Protein AF-A0A7S1HJ67-F1 (afdb_monomer_lite)

Foldseek 3Di:
DDPVVVVVVVPLFWAWKFKAFPVDRDTPDTDGDPDPPPCPVQWDWDKDFDDDPNDGTIIIITITGPVVVVVVPPVVVVVVVVVVVVVVVVVVVVVVVCCVPAPVVLVVLVVVVVVCVVVVNLPDARDQGHPPVSSVVSVVVNVVSVVSVD

Structure (mmCIF, N/CA/C/O backbone):
data_AF-A0A7S1HJ67-F1
#
_entry.id   AF-A0A7S1HJ67-F1
#
loop_
_atom_site.group_PDB
_atom_site.id
_atom_site.type_symbol
_atom_site.label_atom_id
_atom_site.label_alt_id
_atom_site.label_comp_id
_atom_site.label_asym_id
_atom_site.label_entity_id
_atom_site.label_seq_id
_atom_site.pdbx_PDB_ins_code
_atom_site.Cartn_x
_atom_site.Cartn_y
_atom_site.Cartn_z
_atom_site.occupancy
_atom_site.B_iso_or_equiv
_atom_site.auth_seq_id
_atom_site.auth_comp_id
_atom_site.auth_asym_id
_atom_site.auth_atom_id
_atom_site.pdbx_PDB_model_num
ATOM 1 N N . ASP A 1 1 ? 38.632 -1.690 -52.411 1.00 47.03 1 ASP A N 1
ATOM 2 C CA . ASP A 1 1 ? 37.467 -1.960 -51.550 1.00 47.03 1 ASP A CA 1
ATOM 3 C C . ASP A 1 1 ? 37.142 -3.435 -51.517 1.00 47.03 1 ASP A C 1
ATOM 5 O O . ASP A 1 1 ? 36.593 -3.958 -52.478 1.00 47.03 1 ASP A O 1
ATOM 9 N N . ASP A 1 2 ? 37.535 -4.102 -50.434 1.00 54.78 2 ASP A N 1
ATOM 10 C CA . ASP A 1 2 ? 37.284 -5.527 -50.223 1.00 54.78 2 ASP A CA 1
ATOM 11 C C . ASP A 1 2 ? 35.849 -5.731 -49.681 1.00 54.78 2 ASP A C 1
ATOM 13 O O . ASP A 1 2 ? 35.523 -5.201 -48.609 1.00 54.78 2 ASP A O 1
ATOM 17 N N . PRO A 1 3 ? 34.960 -6.444 -50.403 1.00 62.28 3 PRO A N 1
ATOM 18 C CA . PRO A 1 3 ? 33.566 -6.650 -49.998 1.00 62.28 3 PRO A CA 1
ATOM 19 C C . PRO A 1 3 ? 33.427 -7.420 -48.678 1.00 62.28 3 PRO A C 1
ATOM 21 O O . PRO A 1 3 ? 32.407 -7.289 -48.002 1.00 62.28 3 PRO A O 1
ATOM 24 N N . MET A 1 4 ? 34.450 -8.179 -48.277 1.00 57.56 4 MET A N 1
ATOM 25 C CA . MET A 1 4 ? 34.407 -8.998 -47.067 1.00 57.56 4 MET A CA 1
ATOM 26 C C . MET A 1 4 ? 34.535 -8.155 -45.784 1.00 57.56 4 MET A C 1
ATOM 28 O O . MET A 1 4 ? 33.925 -8.478 -44.767 1.00 57.56 4 MET A O 1
ATOM 32 N N . VAL A 1 5 ? 35.257 -7.028 -45.843 1.00 56.84 5 VAL A N 1
ATOM 33 C CA . VAL A 1 5 ? 35.437 -6.101 -44.706 1.00 56.84 5 VAL A CA 1
ATOM 34 C C . VAL A 1 5 ? 34.172 -5.275 -44.457 1.00 56.84 5 VAL A C 1
ATOM 36 O O . VAL A 1 5 ? 33.780 -5.074 -43.307 1.00 56.84 5 VAL A O 1
ATOM 39 N N . LYS A 1 6 ? 33.477 -4.864 -45.529 1.00 57.16 6 LYS A N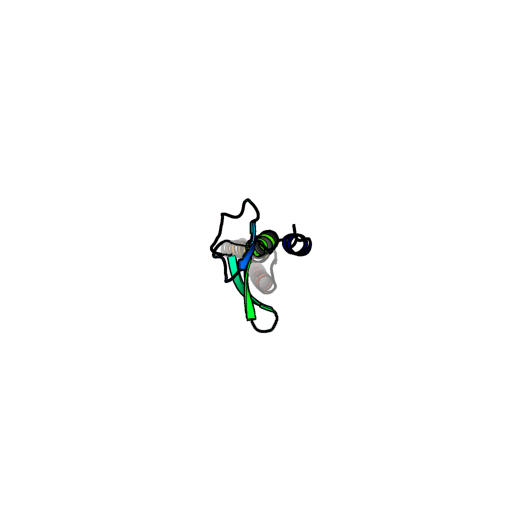 1
ATOM 40 C CA . LYS A 1 6 ? 32.205 -4.126 -45.431 1.00 57.16 6 LYS A CA 1
ATOM 41 C C . LYS A 1 6 ? 31.107 -4.959 -44.761 1.00 57.16 6 LYS A C 1
ATOM 43 O O . LYS A 1 6 ? 30.415 -4.437 -43.898 1.00 57.16 6 LYS A O 1
ATOM 48 N N . ALA A 1 7 ? 31.012 -6.253 -45.077 1.00 59.56 7 ALA A N 1
ATOM 49 C CA . ALA A 1 7 ? 30.009 -7.146 -44.488 1.00 59.56 7 ALA A CA 1
ATOM 50 C C . ALA A 1 7 ? 30.195 -7.365 -42.972 1.00 59.56 7 ALA A C 1
ATOM 52 O O . ALA A 1 7 ? 29.222 -7.554 -42.248 1.00 59.56 7 ALA A O 1
ATOM 53 N N . GLN A 1 8 ? 31.437 -7.319 -42.476 1.00 54.88 8 GLN A N 1
ATOM 54 C CA . GLN A 1 8 ? 31.737 -7.480 -41.049 1.00 54.88 8 GLN A CA 1
ATOM 55 C C . GLN A 1 8 ? 31.471 -6.188 -40.246 1.00 54.88 8 GLN A C 1
ATOM 57 O O . GLN A 1 8 ? 31.164 -6.256 -39.058 1.00 54.88 8 GLN A O 1
ATOM 62 N N . MET A 1 9 ? 31.565 -5.013 -40.885 1.00 52.12 9 MET A N 1
ATOM 63 C CA . MET A 1 9 ? 31.286 -3.704 -40.269 1.00 52.12 9 MET A CA 1
ATOM 64 C C . MET A 1 9 ? 29.790 -3.416 -40.052 1.00 52.12 9 MET A C 1
ATOM 66 O O . MET A 1 9 ? 29.467 -2.483 -39.315 1.00 52.12 9 MET A O 1
ATOM 70 N N . ASP A 1 10 ? 28.883 -4.185 -40.660 1.00 55.50 10 ASP A N 1
ATOM 71 C CA . ASP A 1 10 ? 27.431 -4.027 -40.479 1.00 55.50 10 ASP A CA 1
ATOM 72 C C . ASP A 1 10 ? 26.935 -4.545 -39.114 1.00 55.50 10 ASP A C 1
ATOM 74 O O . ASP A 1 10 ? 25.843 -4.186 -38.668 1.00 55.50 10 ASP A O 1
ATOM 78 N N . ASP A 1 11 ? 27.739 -5.344 -38.404 1.00 55.75 11 ASP A N 1
ATOM 79 C CA . ASP A 1 11 ? 27.433 -5.759 -37.035 1.00 55.75 11 ASP A CA 1
ATOM 80 C C . ASP A 1 11 ? 27.719 -4.590 -36.062 1.00 55.75 11 ASP A C 1
ATOM 82 O O . ASP A 1 11 ? 28.839 -4.066 -36.020 1.00 55.75 11 ASP A O 1
ATOM 86 N N . PRO A 1 12 ? 26.725 -4.156 -35.256 1.00 53.91 12 PRO A N 1
ATOM 87 C CA . PRO A 1 12 ? 26.831 -2.978 -34.391 1.00 53.91 12 PRO A CA 1
ATOM 88 C C . PRO A 1 12 ? 27.924 -3.086 -33.322 1.00 53.91 12 PRO A C 1
ATOM 90 O O . PRO A 1 12 ? 28.259 -2.080 -32.704 1.00 53.91 12 PRO A O 1
ATOM 93 N N . ARG A 1 13 ? 28.486 -4.280 -33.106 1.00 49.09 13 ARG A N 1
ATOM 94 C CA . ARG A 1 13 ? 29.548 -4.532 -32.130 1.00 49.09 13 ARG A CA 1
ATOM 95 C C . ARG A 1 13 ? 30.942 -4.161 -32.630 1.00 49.09 13 ARG A C 1
ATOM 97 O O . ARG A 1 13 ? 31.835 -4.059 -31.802 1.00 49.09 13 ARG A O 1
ATOM 104 N N . PHE A 1 14 ? 31.158 -3.990 -33.935 1.00 49.81 14 PHE A N 1
ATOM 105 C CA . PHE A 1 14 ? 32.483 -3.723 -34.508 1.00 49.81 14 PHE A CA 1
ATOM 106 C C . PHE A 1 14 ? 32.703 -2.216 -34.713 1.00 49.81 14 PHE A C 1
ATOM 108 O O . PHE A 1 14 ? 31.935 -1.557 -35.413 1.00 49.81 14 PHE A O 1
ATOM 115 N N . VAL A 1 15 ? 33.761 -1.671 -34.103 1.00 55.41 15 VAL A N 1
ATOM 116 C CA . VAL A 1 15 ? 34.031 -0.219 -34.035 1.00 55.41 15 VAL A CA 1
ATOM 117 C C . VAL A 1 15 ? 35.170 0.192 -34.968 1.00 55.41 15 VAL A C 1
ATOM 119 O O . VAL A 1 15 ? 35.063 1.186 -35.690 1.00 55.41 15 VAL A O 1
ATOM 122 N N . SER A 1 16 ? 36.244 -0.597 -35.008 1.00 46.03 16 SER A N 1
ATOM 123 C CA . SER A 1 16 ? 37.316 -0.449 -35.991 1.00 46.03 16 SER A CA 1
ATOM 124 C C . SER A 1 16 ? 37.928 -1.801 -36.344 1.00 46.03 16 SER A C 1
ATOM 126 O O . SER A 1 16 ? 38.039 -2.699 -35.501 1.00 46.03 16 SER A O 1
ATOM 128 N N . VAL A 1 17 ? 38.301 -1.941 -37.616 1.00 57.25 17 VAL A N 1
ATOM 129 C CA . VAL A 1 17 ? 39.100 -3.059 -38.121 1.00 57.25 17 VAL A CA 1
ATOM 130 C C . VAL A 1 17 ? 40.321 -2.461 -38.799 1.00 57.25 17 VAL A C 1
ATOM 132 O O . VAL A 1 17 ? 40.192 -1.707 -39.765 1.00 57.25 17 VAL A O 1
ATOM 135 N N . GLU A 1 18 ? 41.498 -2.788 -38.277 1.00 54.19 18 GLU A N 1
ATOM 136 C CA . GLU A 1 18 ? 42.770 -2.328 -38.826 1.00 54.19 18 GLU A CA 1
ATOM 137 C C . GLU A 1 18 ? 43.659 -3.528 -39.145 1.00 54.19 18 GLU A C 1
ATOM 139 O O . GLU A 1 18 ? 43.834 -4.435 -38.323 1.00 54.19 18 GLU A O 1
ATOM 144 N N . VAL A 1 19 ? 44.202 -3.534 -40.362 1.00 57.69 19 VAL A N 1
ATOM 145 C CA . VAL A 1 19 ? 45.148 -4.552 -40.822 1.00 57.69 19 VAL A CA 1
ATOM 146 C C . VAL A 1 19 ? 46.487 -3.878 -41.079 1.00 57.69 19 VAL A C 1
ATOM 148 O O . VAL A 1 19 ? 46.607 -3.051 -41.985 1.00 57.69 19 VAL A O 1
ATOM 151 N N . VAL A 1 20 ? 47.494 -4.241 -40.284 1.00 53.03 20 VAL A N 1
ATOM 152 C CA . VAL A 1 20 ? 48.865 -3.725 -40.414 1.00 53.03 20 VAL A CA 1
ATOM 153 C C . VAL A 1 20 ? 49.767 -4.838 -40.937 1.00 53.03 20 VAL A C 1
ATOM 155 O O . VAL A 1 20 ? 49.814 -5.927 -40.358 1.00 53.03 20 VAL A O 1
ATOM 158 N N . GLU A 1 21 ? 50.463 -4.578 -42.041 1.00 50.78 21 GLU A N 1
ATOM 159 C CA . GLU A 1 21 ? 51.406 -5.510 -42.663 1.00 50.78 21 GLU A CA 1
ATOM 160 C C . GLU A 1 21 ? 52.796 -5.375 -42.020 1.00 50.78 21 GLU A C 1
ATOM 162 O O . GLU A 1 21 ? 53.225 -4.287 -41.649 1.00 50.78 21 GLU A O 1
ATOM 167 N N . LEU A 1 22 ? 53.528 -6.480 -41.856 1.00 49.88 22 LEU A N 1
ATOM 168 C CA . LEU A 1 22 ? 54.778 -6.468 -41.078 1.00 49.88 22 LEU A CA 1
ATOM 169 C C . LEU A 1 22 ? 55.929 -5.704 -41.772 1.00 49.88 22 LEU A C 1
ATOM 171 O O . LEU A 1 22 ? 56.878 -5.285 -41.112 1.00 49.88 22 LEU A O 1
ATOM 175 N N . ALA A 1 23 ? 55.845 -5.515 -43.094 1.00 48.00 23 ALA A N 1
ATOM 176 C CA . ALA A 1 23 ? 56.845 -4.817 -43.907 1.00 48.00 23 ALA A CA 1
ATOM 177 C C . ALA A 1 23 ? 56.655 -3.285 -43.953 1.00 48.00 23 ALA A C 1
ATOM 179 O O . ALA A 1 23 ? 57.536 -2.569 -44.432 1.00 48.00 23 ALA A O 1
ATOM 180 N N . SER A 1 24 ? 55.528 -2.774 -43.454 1.00 47.75 24 SER A N 1
ATOM 181 C CA . SER A 1 24 ? 55.117 -1.376 -43.584 1.00 47.75 24 SER A CA 1
ATOM 182 C C . SER A 1 24 ? 54.330 -0.950 -42.345 1.00 47.75 24 SER A C 1
ATOM 184 O O . SER A 1 24 ? 53.240 -1.431 -42.073 1.00 47.75 24 SER A O 1
ATOM 186 N N . ALA A 1 25 ? 54.859 0.019 -41.593 1.00 47.56 25 ALA A N 1
ATOM 187 C CA . ALA A 1 25 ? 54.228 0.518 -40.366 1.00 47.56 25 ALA A CA 1
ATOM 188 C C . ALA A 1 25 ? 52.914 1.305 -40.595 1.00 47.56 25 ALA A C 1
ATOM 190 O O . ALA A 1 25 ? 52.350 1.836 -39.642 1.00 47.56 25 ALA A O 1
ATOM 191 N N . ALA A 1 26 ? 52.445 1.414 -41.843 1.00 45.28 26 ALA A N 1
ATOM 192 C CA . ALA A 1 26 ? 51.200 2.080 -42.204 1.00 45.28 26 ALA A CA 1
ATOM 193 C C . ALA A 1 26 ? 50.095 1.033 -42.441 1.00 45.28 26 ALA A C 1
ATOM 195 O O . ALA A 1 26 ? 50.349 0.041 -43.131 1.00 45.28 26 ALA A O 1
ATOM 196 N N . PRO A 1 27 ? 48.880 1.231 -41.899 1.00 49.12 27 PRO A N 1
ATOM 197 C CA . PRO A 1 27 ? 47.787 0.281 -42.065 1.00 49.12 27 PRO A CA 1
ATOM 198 C C . PRO A 1 27 ? 47.406 0.147 -43.540 1.00 49.12 27 PRO A C 1
ATOM 200 O O . PRO A 1 27 ? 47.193 1.142 -44.233 1.00 49.12 27 PRO A O 1
ATOM 203 N N . PHE A 1 28 ? 47.301 -1.094 -44.016 1.00 51.34 28 PHE A N 1
ATOM 204 C CA . PHE A 1 28 ? 46.903 -1.399 -45.392 1.00 51.34 28 PHE A CA 1
ATOM 205 C C . PHE A 1 28 ? 45.433 -1.030 -45.633 1.00 51.34 28 PHE A C 1
ATOM 207 O O . PHE A 1 28 ? 45.068 -0.541 -46.701 1.00 51.34 28 PHE A O 1
ATOM 214 N N . LEU A 1 29 ? 44.591 -1.229 -44.615 1.00 53.50 29 LEU A N 1
ATOM 215 C CA . LEU A 1 29 ? 43.181 -0.858 -44.600 1.00 53.50 29 LEU A CA 1
ATOM 216 C C . LEU A 1 29 ? 42.820 -0.380 -43.189 1.00 53.50 29 LEU A C 1
ATOM 218 O O . LEU A 1 29 ? 42.967 -1.131 -42.224 1.00 53.50 29 LEU A O 1
ATOM 222 N N . SER A 1 30 ? 42.352 0.865 -43.085 1.00 50.69 30 SER A N 1
ATOM 223 C CA . SER A 1 30 ? 41.800 1.446 -41.861 1.00 50.69 30 SER A CA 1
ATOM 224 C C . SER A 1 30 ? 40.386 1.924 -42.156 1.00 50.69 30 SER A C 1
ATOM 226 O O . SER A 1 30 ? 40.176 2.820 -42.976 1.00 50.69 30 SER A O 1
ATOM 228 N N . GLN A 1 31 ? 39.407 1.280 -41.527 1.00 54.53 31 GLN A N 1
ATOM 229 C CA . GLN A 1 31 ? 38.015 1.698 -41.592 1.00 54.53 31 GLN A CA 1
ATOM 230 C C . GLN A 1 31 ? 37.517 1.921 -40.165 1.00 54.53 31 GLN A C 1
ATOM 232 O O . GLN A 1 31 ? 37.367 0.984 -39.380 1.00 54.53 31 GLN A O 1
ATOM 237 N N . GLN A 1 32 ? 37.308 3.191 -39.826 1.00 52.97 32 GLN A N 1
ATOM 238 C CA . GLN A 1 32 ? 36.832 3.637 -38.523 1.00 52.97 32 GLN A CA 1
ATOM 239 C C . GLN A 1 32 ? 35.452 4.269 -38.701 1.00 52.97 32 GLN A C 1
ATOM 241 O O . GLN A 1 32 ? 35.254 5.098 -39.593 1.00 52.97 32 GLN A O 1
ATOM 246 N N . ARG A 1 33 ? 34.475 3.869 -37.880 1.00 51.56 33 ARG A N 1
ATOM 247 C CA . ARG A 1 33 ? 33.143 4.482 -37.914 1.00 51.56 33 ARG A CA 1
ATOM 248 C C . ARG A 1 33 ? 33.245 5.920 -37.361 1.00 51.56 33 ARG A C 1
ATOM 250 O O . ARG A 1 33 ? 33.734 6.089 -36.243 1.00 51.56 33 ARG A O 1
ATOM 257 N N . PRO A 1 34 ? 32.817 6.965 -38.097 1.00 42.84 34 PRO A N 1
ATOM 258 C CA . PRO A 1 34 ? 32.905 8.339 -37.612 1.00 42.84 34 PRO A CA 1
ATOM 259 C C . PRO A 1 34 ? 31.862 8.570 -36.513 1.00 42.84 34 PRO A C 1
ATOM 261 O O . PRO A 1 34 ? 30.668 8.425 -36.769 1.00 42.84 34 PRO A O 1
ATOM 264 N N . GLY A 1 35 ? 32.305 8.936 -35.306 1.00 49.28 35 GLY A N 1
ATOM 265 C CA . GLY A 1 35 ? 31.422 9.371 -34.214 1.00 49.28 35 GLY A CA 1
ATOM 266 C C . GLY A 1 35 ? 31.671 8.753 -32.835 1.00 49.28 35 GLY A C 1
ATOM 267 O O . GLY A 1 35 ? 31.059 9.213 -31.880 1.00 49.28 35 GLY A O 1
ATOM 268 N N . ASP A 1 36 ? 32.565 7.770 -32.700 1.00 51.47 36 ASP A N 1
ATOM 269 C CA . ASP A 1 36 ? 32.747 7.013 -31.447 1.00 51.47 36 ASP A CA 1
ATOM 270 C C . ASP A 1 36 ? 34.045 7.406 -30.713 1.00 51.47 36 ASP A C 1
ATOM 272 O O . ASP A 1 36 ? 34.954 6.605 -30.515 1.00 51.47 36 ASP A O 1
ATOM 276 N N . SER A 1 37 ? 34.164 8.695 -30.370 1.00 49.53 37 SER A N 1
ATOM 277 C CA . SER A 1 37 ? 35.256 9.230 -29.531 1.00 49.53 37 SER A CA 1
ATOM 278 C C . SER A 1 37 ? 34.885 9.287 -28.040 1.00 49.53 37 SER A C 1
ATOM 280 O O . SER A 1 37 ? 35.658 9.808 -27.237 1.00 49.53 37 SER A O 1
ATOM 282 N N . GLY A 1 38 ? 33.686 8.822 -27.676 1.00 46.06 38 GLY A N 1
ATOM 283 C CA . GLY A 1 38 ? 33.195 8.769 -26.302 1.00 46.06 38 GLY A CA 1
ATOM 284 C C . GLY A 1 38 ? 33.262 7.338 -25.786 1.00 46.06 38 GLY A C 1
ATOM 285 O O . GLY A 1 38 ? 32.664 6.453 -26.378 1.00 46.06 38 GLY A O 1
ATOM 286 N N . ASP A 1 39 ? 33.976 7.134 -24.684 1.00 47.56 39 ASP A N 1
ATOM 287 C CA . ASP A 1 39 ? 34.126 5.868 -23.954 1.00 47.56 39 ASP A CA 1
ATOM 288 C C . ASP A 1 39 ? 35.096 4.835 -24.553 1.00 47.56 39 ASP A C 1
ATOM 290 O O . ASP A 1 39 ? 34.803 3.643 -24.665 1.00 47.56 39 ASP A O 1
ATOM 294 N N . SER A 1 40 ? 36.348 5.264 -24.764 1.00 50.59 40 SER A N 1
ATOM 295 C CA . SER A 1 40 ? 37.516 4.366 -24.893 1.00 50.59 40 SER A CA 1
ATOM 296 C C . SER A 1 40 ? 37.676 3.371 -23.726 1.00 50.59 40 SER A C 1
ATOM 298 O O . SER A 1 40 ? 38.466 2.437 -23.827 1.00 50.59 40 SER A O 1
ATOM 300 N N . GLU A 1 41 ? 36.954 3.556 -22.615 1.00 47.78 41 GLU A N 1
ATOM 301 C CA . GLU A 1 41 ? 36.993 2.698 -21.423 1.00 47.78 41 GLU A CA 1
ATOM 302 C C . GLU A 1 41 ? 36.231 1.369 -21.606 1.00 47.78 41 GLU A C 1
ATOM 304 O O . GLU A 1 41 ? 36.488 0.398 -20.897 1.00 47.78 41 GLU A O 1
ATOM 309 N N . LEU A 1 42 ? 35.331 1.282 -22.593 1.00 51.94 42 LEU A N 1
ATOM 310 C CA . LEU A 1 42 ? 34.477 0.110 -22.844 1.00 51.94 42 LEU A CA 1
ATOM 311 C C . LEU A 1 42 ? 34.746 -0.539 -24.211 1.00 51.94 42 LEU A C 1
ATOM 313 O O . LEU A 1 42 ? 33.866 -1.202 -24.775 1.00 51.94 42 LEU A O 1
ATOM 317 N N . VAL A 1 43 ? 35.957 -0.350 -24.742 1.00 56.56 43 VAL A N 1
ATOM 318 C CA . VAL A 1 43 ? 36.407 -0.933 -26.008 1.00 56.56 43 VAL A CA 1
ATOM 319 C C . VAL A 1 43 ? 37.315 -2.127 -25.728 1.00 56.56 43 VAL A C 1
ATOM 321 O O . VAL A 1 43 ? 38.412 -1.981 -25.191 1.00 56.56 43 VAL A O 1
ATOM 324 N N . LEU A 1 44 ? 36.869 -3.328 -26.102 1.00 58.72 44 LEU A N 1
ATOM 325 C CA . LEU A 1 44 ? 37.714 -4.517 -26.057 1.00 58.72 44 LEU A CA 1
ATOM 326 C C . LEU A 1 44 ? 38.486 -4.633 -27.373 1.00 58.72 44 LEU A C 1
ATOM 328 O O . LEU A 1 44 ? 37.883 -4.847 -28.426 1.00 58.72 44 LEU A O 1
ATOM 332 N N . THR A 1 45 ? 39.812 -4.534 -27.295 1.00 57.56 45 THR A N 1
ATOM 333 C CA . THR A 1 45 ? 40.709 -4.678 -28.446 1.00 57.56 45 THR A CA 1
ATOM 334 C C . THR A 1 45 ? 41.326 -6.073 -28.465 1.00 57.56 45 THR A C 1
ATOM 336 O O . THR A 1 45 ? 42.026 -6.461 -27.529 1.00 57.56 45 THR A O 1
ATOM 339 N N . GLN A 1 46 ? 41.105 -6.835 -29.537 1.00 65.50 46 GLN A N 1
ATOM 340 C CA . GLN A 1 46 ? 41.773 -8.117 -29.763 1.00 65.50 46 GLN A CA 1
ATOM 341 C C . GLN A 1 46 ? 42.631 -8.055 -31.030 1.00 65.50 46 GLN A C 1
ATOM 343 O O . GLN A 1 46 ? 42.112 -7.825 -32.121 1.00 65.50 46 GLN A O 1
ATOM 348 N N . THR A 1 47 ? 43.931 -8.333 -30.895 1.00 65.38 47 THR A N 1
ATOM 349 C CA . THR A 1 47 ? 44.853 -8.456 -32.034 1.00 65.38 47 THR A CA 1
ATOM 350 C C . THR A 1 47 ? 45.119 -9.925 -32.353 1.00 65.38 47 THR A C 1
ATOM 352 O O . THR A 1 47 ? 45.552 -10.683 -31.483 1.00 65.38 47 THR A O 1
ATOM 355 N N . ARG A 1 48 ? 44.872 -10.349 -33.597 1.00 70.31 48 ARG A N 1
ATOM 356 C CA . ARG A 1 48 ? 45.174 -11.702 -34.086 1.00 70.31 48 ARG A CA 1
ATOM 357 C C . ARG A 1 48 ? 46.174 -11.663 -35.248 1.00 70.31 48 ARG A C 1
ATOM 359 O O . ARG A 1 48 ? 45.959 -10.906 -36.193 1.00 70.31 48 ARG A O 1
ATOM 366 N N . PRO A 1 49 ? 47.240 -12.481 -35.217 1.00 61.59 49 PRO A N 1
ATOM 367 C CA . PRO A 1 49 ? 48.194 -12.570 -36.319 1.00 61.59 49 PRO A CA 1
ATOM 368 C C . PRO A 1 49 ? 47.627 -13.400 -37.482 1.00 61.59 49 PRO A C 1
ATOM 370 O O . PRO A 1 49 ? 47.107 -14.502 -37.288 1.00 61.59 49 PRO A O 1
ATOM 373 N N . ILE A 1 50 ? 47.749 -12.881 -38.701 1.00 68.19 50 ILE A N 1
ATOM 374 C CA . ILE A 1 50 ? 47.379 -13.557 -39.946 1.00 68.19 50 ILE A CA 1
ATOM 375 C C . ILE A 1 50 ? 48.637 -14.213 -40.521 1.00 68.19 50 ILE A C 1
ATOM 377 O O . ILE A 1 50 ? 49.633 -13.542 -40.797 1.00 68.19 50 ILE A O 1
ATOM 381 N N . HIS A 1 51 ? 48.576 -15.529 -40.722 1.00 67.62 51 HIS A N 1
ATOM 382 C CA . HIS A 1 51 ? 49.667 -16.324 -41.280 1.00 67.62 51 HIS A CA 1
ATOM 383 C C . HIS A 1 51 ? 49.306 -16.823 -42.682 1.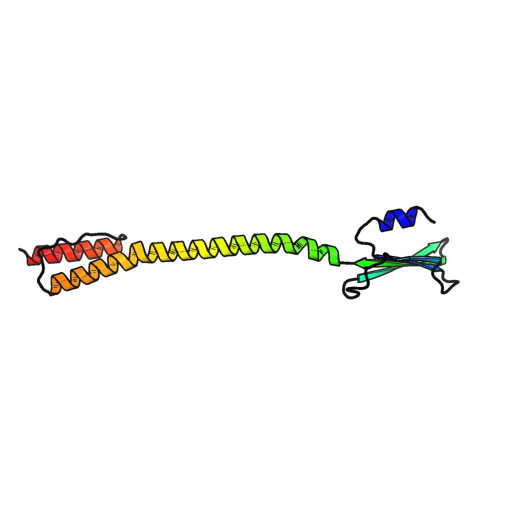00 67.62 51 HIS A C 1
ATOM 385 O O . HIS A 1 51 ? 48.183 -17.275 -42.906 1.00 67.62 51 HIS A O 1
ATOM 391 N N . ARG A 1 52 ? 50.269 -16.804 -43.607 1.00 55.16 52 ARG A N 1
ATOM 392 C CA . ARG A 1 52 ? 50.171 -17.461 -44.919 1.00 55.16 52 ARG A CA 1
ATOM 393 C C . ARG A 1 52 ? 51.439 -18.272 -45.153 1.00 55.16 52 ARG A C 1
ATOM 395 O O . ARG A 1 52 ? 52.538 -17.772 -44.936 1.00 55.16 52 ARG A O 1
ATOM 402 N N . ASP A 1 53 ? 51.276 -19.543 -45.510 1.00 60.56 53 ASP A N 1
ATOM 403 C CA . ASP A 1 53 ? 52.376 -20.497 -45.723 1.00 60.56 53 ASP A CA 1
ATOM 404 C C . ASP A 1 53 ? 53.363 -20.592 -44.537 1.00 60.56 53 ASP A C 1
ATOM 406 O O . ASP A 1 53 ? 54.573 -20.724 -44.707 1.00 60.56 53 ASP A O 1
ATOM 410 N N . GLY A 1 54 ? 52.844 -20.489 -43.306 1.00 63.56 54 GLY A N 1
ATOM 411 C CA . GLY A 1 54 ? 53.636 -20.573 -42.071 1.00 63.56 54 GLY A CA 1
ATOM 412 C C . GLY A 1 54 ? 54.428 -19.310 -41.712 1.00 63.56 54 GLY A C 1
ATOM 413 O O . GLY A 1 54 ? 55.142 -19.314 -40.712 1.00 63.56 54 GLY A O 1
ATOM 414 N N . ARG A 1 55 ? 54.296 -18.222 -42.482 1.00 57.31 55 ARG A N 1
ATOM 415 C CA . ARG A 1 55 ? 54.878 -16.908 -42.169 1.00 57.31 55 ARG A CA 1
ATOM 416 C C . ARG A 1 55 ? 53.787 -15.926 -41.750 1.00 57.31 55 ARG A C 1
ATOM 418 O O . ARG A 1 55 ? 52.748 -15.832 -42.401 1.00 57.31 55 ARG A O 1
ATOM 425 N N . GLU A 1 56 ? 54.017 -15.215 -40.648 1.00 64.31 56 GLU A N 1
ATOM 426 C CA . GLU A 1 56 ? 53.161 -14.107 -40.214 1.00 64.31 56 GLU A CA 1
ATOM 427 C C . GLU A 1 56 ? 53.312 -12.955 -41.211 1.00 64.31 56 GLU A C 1
ATOM 429 O O . GLU A 1 56 ? 54.421 -12.479 -41.452 1.00 64.31 56 GLU A O 1
ATOM 434 N N . ILE A 1 57 ? 52.204 -12.547 -41.825 1.00 58.91 57 ILE A N 1
ATOM 435 C CA . ILE A 1 57 ? 52.186 -11.515 -42.871 1.00 58.91 57 ILE A CA 1
ATOM 436 C C . ILE A 1 57 ? 51.516 -10.224 -42.392 1.00 58.91 57 ILE A C 1
ATOM 438 O O . ILE A 1 57 ? 51.896 -9.143 -42.833 1.00 58.91 57 ILE A O 1
ATOM 442 N N . ALA A 1 58 ? 50.564 -10.307 -41.456 1.00 59.62 58 ALA A N 1
ATOM 443 C CA . ALA A 1 58 ? 49.836 -9.142 -40.961 1.00 59.62 58 ALA A CA 1
ATOM 444 C C . ALA A 1 58 ? 49.270 -9.350 -39.552 1.00 59.62 58 ALA A C 1
ATOM 446 O O . ALA A 1 58 ? 49.117 -10.480 -39.086 1.00 59.62 58 ALA A O 1
ATOM 447 N N . LYS A 1 59 ? 48.887 -8.251 -38.898 1.00 62.97 59 LYS A N 1
ATOM 448 C CA . LYS A 1 59 ? 48.139 -8.250 -37.635 1.00 62.97 59 LYS A CA 1
ATOM 449 C C . LYS A 1 59 ? 46.765 -7.626 -37.849 1.00 62.97 59 LYS A C 1
ATOM 451 O O . LYS A 1 59 ? 46.665 -6.523 -38.377 1.00 62.97 59 LYS A O 1
ATOM 456 N N . LEU A 1 60 ? 45.723 -8.346 -37.439 1.00 63.41 60 LEU A N 1
ATOM 457 C CA . LEU A 1 60 ? 44.337 -7.889 -37.430 1.00 63.41 60 LEU A CA 1
ATOM 458 C C . LEU A 1 60 ? 43.999 -7.372 -36.035 1.00 63.41 60 LEU A C 1
ATOM 460 O O . LEU A 1 60 ? 43.973 -8.171 -35.103 1.00 63.41 60 LEU A O 1
ATOM 464 N N . THR A 1 61 ? 43.704 -6.086 -35.893 1.00 61.12 61 THR A N 1
ATOM 465 C CA . THR A 1 61 ? 43.211 -5.505 -34.638 1.00 61.12 61 THR A CA 1
ATOM 466 C C . THR A 1 61 ? 41.714 -5.235 -34.764 1.00 61.12 61 THR A C 1
ATOM 468 O O . THR A 1 61 ? 41.290 -4.503 -35.658 1.00 61.12 61 THR A O 1
ATOM 471 N N . VAL A 1 62 ? 40.914 -5.851 -33.889 1.00 65.06 62 VAL A N 1
ATOM 472 C CA . VAL A 1 62 ? 39.456 -5.674 -33.821 1.00 65.06 62 VAL A CA 1
ATOM 473 C C . VAL A 1 62 ? 39.097 -4.991 -32.510 1.00 65.06 62 VAL A C 1
ATOM 475 O O . VAL A 1 62 ? 39.420 -5.520 -31.446 1.00 65.06 62 VAL A O 1
ATOM 478 N N . SER A 1 63 ? 38.392 -3.865 -32.593 1.00 58.22 63 SER A N 1
ATOM 479 C CA . SER A 1 63 ? 37.872 -3.125 -31.439 1.00 58.22 63 SER A CA 1
ATOM 480 C C . SER A 1 63 ? 36.350 -3.252 -31.379 1.00 58.22 63 SER A C 1
ATOM 482 O O . SER A 1 63 ? 35.671 -2.931 -32.358 1.00 58.22 63 SER A O 1
ATOM 484 N N . MET A 1 64 ? 35.807 -3.722 -30.251 1.00 59.06 64 MET A N 1
ATOM 485 C CA . MET A 1 64 ? 34.360 -3.844 -30.025 1.00 59.06 64 MET A CA 1
ATOM 486 C C . MET A 1 64 ? 33.886 -2.974 -28.858 1.00 59.06 64 MET A C 1
ATOM 488 O O . MET A 1 64 ? 34.499 -3.033 -27.794 1.00 59.06 64 MET A O 1
ATOM 492 N N . SER A 1 65 ? 32.786 -2.223 -29.017 1.00 61.88 65 SER A N 1
ATOM 493 C CA . SER A 1 65 ? 32.190 -1.428 -27.929 1.00 61.88 65 SER A CA 1
ATOM 494 C C . SER A 1 65 ? 31.137 -2.225 -27.152 1.00 61.88 65 SER A C 1
ATOM 496 O O . SER A 1 65 ? 30.257 -2.874 -27.720 1.00 61.88 65 SER A O 1
ATOM 498 N N . ALA A 1 66 ? 31.206 -2.163 -25.819 1.00 60.03 66 ALA A N 1
ATOM 499 C CA . ALA A 1 66 ? 30.201 -2.753 -24.928 1.00 60.03 66 ALA A CA 1
ATOM 500 C C . ALA A 1 66 ? 29.006 -1.816 -24.635 1.00 60.03 66 ALA A C 1
ATOM 502 O O . ALA A 1 66 ? 28.024 -2.240 -24.022 1.00 60.03 66 ALA A O 1
ATOM 503 N N . ALA A 1 67 ? 29.044 -0.562 -25.102 1.00 56.62 67 ALA A N 1
ATOM 504 C CA . ALA A 1 67 ? 27.990 0.444 -24.927 1.00 56.62 67 ALA A CA 1
ATOM 505 C C . ALA A 1 67 ? 26.553 -0.027 -25.277 1.00 56.62 67 ALA A C 1
ATOM 507 O O . ALA A 1 67 ? 25.643 0.211 -24.471 1.00 56.62 67 ALA A O 1
ATOM 508 N N . PRO A 1 68 ? 26.297 -0.747 -26.394 1.00 55.47 68 PRO A N 1
ATOM 509 C CA . PRO A 1 68 ? 24.937 -1.182 -26.732 1.00 55.47 68 PRO A CA 1
ATOM 510 C C . PRO A 1 68 ? 24.352 -2.223 -25.759 1.00 55.47 68 PRO A C 1
ATOM 512 O O . PRO A 1 68 ? 23.131 -2.358 -25.670 1.00 55.47 68 PRO A O 1
ATOM 515 N N . LEU A 1 69 ? 25.179 -2.923 -24.971 1.00 56.12 69 LEU A N 1
ATOM 516 C CA . LEU A 1 69 ? 24.707 -3.893 -23.969 1.00 56.12 69 LEU A CA 1
ATOM 517 C C . LEU A 1 69 ? 24.113 -3.212 -22.726 1.00 56.12 69 LEU A C 1
ATOM 519 O O . LEU A 1 69 ? 23.242 -3.782 -22.067 1.00 56.12 69 LEU A O 1
ATOM 523 N N . LEU A 1 70 ? 24.560 -1.993 -22.412 1.00 55.66 70 LEU A N 1
ATOM 524 C CA . LEU A 1 70 ? 24.086 -1.225 -21.258 1.00 55.66 70 LEU A CA 1
ATOM 525 C C . LEU A 1 70 ? 22.787 -0.472 -21.570 1.00 55.66 70 LEU A C 1
ATOM 527 O O . LEU A 1 70 ? 21.900 -0.396 -20.718 1.00 55.66 70 LEU A O 1
ATOM 531 N N . GLN A 1 71 ? 22.630 0.023 -22.801 1.00 55.91 71 GLN A N 1
ATOM 532 C CA . GLN A 1 71 ? 21.437 0.771 -23.219 1.00 55.91 71 GLN A CA 1
ATOM 533 C C . GLN A 1 71 ? 20.175 -0.105 -23.260 1.00 55.91 71 GLN A C 1
ATOM 535 O O . GLN A 1 71 ? 19.106 0.333 -22.832 1.00 55.91 71 GLN A O 1
ATOM 540 N N . ALA A 1 72 ? 20.296 -1.373 -23.666 1.00 57.91 72 ALA A N 1
ATOM 541 C CA . ALA A 1 72 ? 19.168 -2.309 -23.696 1.00 57.91 72 ALA A CA 1
ATOM 542 C C . ALA A 1 72 ? 18.605 -2.648 -22.298 1.00 57.91 72 ALA A C 1
ATOM 544 O O . ALA A 1 72 ? 17.461 -3.082 -22.181 1.00 57.91 72 ALA A O 1
ATOM 545 N N . ARG A 1 73 ? 19.372 -2.429 -21.218 1.00 54.31 73 ARG A N 1
ATOM 546 C CA . ARG A 1 73 ? 18.969 -2.789 -19.847 1.00 54.31 73 ARG A CA 1
ATOM 547 C C . ARG A 1 73 ? 18.203 -1.696 -19.105 1.00 54.31 73 ARG A C 1
ATOM 549 O O . ARG A 1 73 ? 17.517 -2.000 -18.133 1.00 54.31 73 ARG A O 1
ATOM 556 N N . GLN A 1 74 ? 18.290 -0.435 -19.527 1.00 59.62 74 GLN A N 1
ATOM 557 C CA . GLN A 1 74 ? 17.738 0.671 -18.733 1.00 59.62 74 GLN A CA 1
ATOM 558 C C . GLN A 1 74 ? 16.203 0.739 -18.782 1.00 59.62 74 GLN A C 1
ATOM 560 O O . GLN A 1 74 ? 15.559 1.005 -17.764 1.00 59.62 74 GLN A O 1
ATOM 565 N N . ALA A 1 75 ? 15.597 0.432 -19.933 1.00 60.97 75 ALA A N 1
ATOM 566 C CA . ALA A 1 75 ? 14.143 0.505 -20.099 1.00 60.97 75 ALA A CA 1
ATOM 567 C C . ALA A 1 75 ? 13.388 -0.576 -19.297 1.00 60.97 75 ALA A C 1
ATOM 569 O O . ALA A 1 75 ? 12.299 -0.327 -18.774 1.00 60.97 75 ALA A O 1
ATOM 570 N 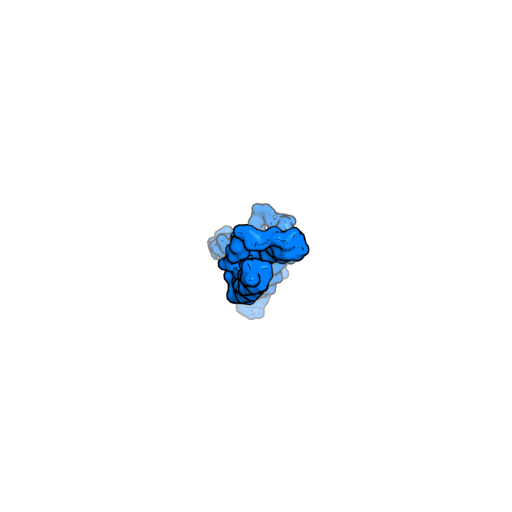N . GLU A 1 76 ? 13.971 -1.768 -19.154 1.00 64.81 76 GLU A N 1
ATOM 571 C CA . GLU A 1 76 ? 13.371 -2.870 -18.390 1.00 64.81 76 GLU A CA 1
ATOM 572 C C . GLU A 1 76 ? 13.458 -2.645 -16.877 1.00 64.81 76 GLU A C 1
ATOM 574 O O . GLU A 1 76 ? 12.508 -2.939 -16.138 1.00 64.81 76 GLU A O 1
ATOM 579 N N . VAL A 1 77 ? 14.571 -2.068 -16.413 1.00 75.62 77 VAL A N 1
ATOM 580 C CA . VAL A 1 77 ? 14.782 -1.763 -14.993 1.00 75.62 77 VAL A CA 1
ATOM 581 C C . VAL A 1 77 ? 13.751 -0.748 -14.509 1.00 75.62 77 VAL A C 1
ATOM 583 O O . VAL A 1 77 ? 13.114 -0.983 -13.484 1.00 75.62 77 VAL A O 1
ATOM 586 N N . TRP A 1 78 ? 13.497 0.324 -15.267 1.00 81.56 78 TRP A N 1
ATOM 587 C CA . TRP A 1 78 ? 12.546 1.357 -14.844 1.00 81.56 78 TRP A CA 1
ATOM 588 C C . TRP A 1 78 ? 11.120 0.824 -14.664 1.00 81.56 78 TRP A C 1
ATOM 590 O O . TRP A 1 78 ? 10.463 1.106 -13.660 1.00 81.56 78 TRP A O 1
ATOM 600 N N . ARG A 1 79 ? 10.650 -0.014 -15.599 1.00 82.44 79 ARG A N 1
ATOM 601 C CA . ARG A 1 79 ? 9.322 -0.641 -15.510 1.00 82.44 79 ARG A CA 1
ATOM 602 C C . ARG A 1 79 ? 9.214 -1.573 -14.302 1.00 82.44 79 ARG A C 1
ATOM 604 O O . ARG A 1 79 ? 8.167 -1.622 -13.655 1.00 82.44 79 ARG A O 1
ATOM 611 N N . THR A 1 80 ? 10.286 -2.300 -13.997 1.00 85.88 80 THR A N 1
ATOM 612 C CA . THR A 1 80 ? 10.340 -3.210 -12.846 1.00 85.88 80 THR A CA 1
ATOM 613 C C . THR A 1 80 ? 10.304 -2.432 -11.535 1.00 85.88 80 THR A C 1
ATOM 615 O O . THR A 1 80 ? 9.466 -2.730 -10.687 1.00 85.88 80 THR A O 1
ATOM 618 N N . VAL A 1 81 ? 11.127 -1.386 -11.413 1.00 91.06 81 VAL A N 1
ATOM 619 C CA . VAL A 1 81 ? 11.189 -0.513 -10.230 1.00 91.06 81 VAL A CA 1
ATOM 620 C C . VAL A 1 81 ? 9.838 0.145 -9.952 1.00 91.06 81 VAL A C 1
ATOM 622 O O . VAL A 1 81 ? 9.377 0.146 -8.810 1.00 91.06 81 VAL A O 1
ATOM 625 N N . TRP A 1 82 ? 9.153 0.644 -10.985 1.00 94.88 82 TRP A N 1
ATOM 626 C CA . TRP A 1 82 ? 7.823 1.236 -10.821 1.00 94.88 82 TRP A CA 1
ATOM 627 C C . TRP A 1 82 ? 6.775 0.228 -10.358 1.00 94.88 82 TRP A C 1
ATOM 629 O O . TRP A 1 82 ? 5.993 0.527 -9.457 1.00 94.88 82 TRP A O 1
ATOM 639 N N . ARG A 1 83 ? 6.762 -0.982 -10.932 1.00 93.25 83 ARG A N 1
ATOM 640 C CA . ARG A 1 83 ? 5.839 -2.044 -10.502 1.00 93.25 83 ARG A CA 1
ATOM 641 C C . ARG A 1 83 ? 6.088 -2.462 -9.058 1.00 93.25 83 ARG A C 1
ATOM 643 O O . ARG A 1 83 ? 5.124 -2.615 -8.306 1.00 93.25 83 ARG A O 1
ATOM 650 N N . SER A 1 84 ? 7.349 -2.645 -8.667 1.00 93.50 84 SER A N 1
ATOM 651 C CA . SER A 1 84 ? 7.693 -2.988 -7.285 1.00 93.50 84 SER A CA 1
ATOM 652 C C . SER A 1 84 ? 7.332 -1.857 -6.327 1.00 93.50 84 SER A C 1
ATOM 654 O O . SER A 1 84 ? 6.722 -2.121 -5.295 1.00 93.50 84 SER A O 1
ATOM 656 N N . GLY A 1 85 ? 7.625 -0.605 -6.699 1.00 96.75 85 GLY A N 1
ATOM 657 C CA . GLY A 1 85 ? 7.272 0.575 -5.913 1.00 96.75 85 GLY A CA 1
ATOM 658 C C . GLY A 1 85 ? 5.765 0.677 -5.693 1.00 96.75 85 GLY A C 1
ATOM 659 O O . GLY A 1 85 ? 5.315 0.731 -4.553 1.00 96.75 85 GLY A O 1
ATOM 660 N N . LEU A 1 86 ? 4.976 0.586 -6.769 1.00 97.25 86 LEU A N 1
ATOM 661 C CA . LEU A 1 86 ? 3.515 0.634 -6.702 1.00 97.25 86 LEU A CA 1
ATOM 662 C C . LEU A 1 86 ? 2.936 -0.481 -5.824 1.00 97.25 86 LEU A C 1
ATOM 664 O O . LEU A 1 86 ? 2.072 -0.223 -4.990 1.00 97.25 86 LEU A O 1
ATOM 668 N N . THR A 1 87 ? 3.418 -1.714 -5.996 1.00 96.56 87 THR A N 1
ATOM 669 C CA . THR A 1 87 ? 2.938 -2.868 -5.220 1.00 96.56 87 THR A CA 1
ATOM 670 C C . THR A 1 87 ? 3.230 -2.687 -3.731 1.00 96.56 87 THR A C 1
ATOM 672 O O . THR A 1 87 ? 2.367 -2.951 -2.894 1.00 96.56 87 THR A O 1
ATOM 675 N N . LEU A 1 88 ? 4.426 -2.198 -3.393 1.00 97.44 88 LEU A N 1
ATOM 676 C CA . LEU A 1 88 ? 4.830 -1.962 -2.011 1.00 97.44 88 LEU A CA 1
ATOM 677 C C . LEU A 1 88 ? 3.996 -0.849 -1.364 1.00 97.44 88 LEU A C 1
ATOM 679 O O . LEU A 1 88 ? 3.485 -1.029 -0.260 1.00 97.44 88 LEU A O 1
ATOM 683 N N . THR A 1 89 ? 3.803 0.271 -2.066 1.00 98.12 89 THR A N 1
ATOM 684 C CA . THR A 1 89 ? 2.962 1.378 -1.591 1.00 98.12 89 THR A CA 1
ATOM 685 C C . THR A 1 89 ? 1.515 0.936 -1.392 1.00 98.12 89 THR A C 1
ATOM 687 O O . THR A 1 89 ? 0.930 1.228 -0.352 1.00 98.12 89 THR A O 1
ATOM 690 N N . LEU A 1 90 ? 0.942 0.198 -2.347 1.00 98.19 90 LEU A N 1
ATOM 691 C CA . LEU A 1 90 ? -0.433 -0.290 -2.249 1.00 98.19 90 LEU A CA 1
ATOM 692 C C . LEU A 1 90 ? -0.609 -1.255 -1.070 1.00 98.19 90 LEU A C 1
ATOM 694 O O . LEU A 1 90 ? -1.579 -1.136 -0.326 1.00 98.19 90 LEU A O 1
ATOM 698 N N . SER A 1 91 ? 0.347 -2.167 -0.872 1.00 97.88 91 SER A N 1
ATOM 699 C CA . SER A 1 91 ? 0.365 -3.077 0.277 1.00 97.88 91 SER A CA 1
ATOM 700 C C . SER A 1 91 ? 0.391 -2.306 1.597 1.00 97.88 91 SER A C 1
ATOM 702 O O . SER A 1 91 ? -0.421 -2.567 2.482 1.00 97.88 91 SER A O 1
ATOM 704 N N . LEU A 1 92 ? 1.255 -1.293 1.711 1.00 98.12 92 LEU A N 1
ATOM 705 C CA . LEU A 1 92 ? 1.350 -0.480 2.920 1.00 98.12 92 LEU A CA 1
ATOM 706 C C . LEU A 1 92 ? 0.050 0.280 3.207 1.00 98.12 92 LEU A C 1
ATOM 708 O O . LEU A 1 92 ? -0.436 0.254 4.335 1.00 98.12 92 LEU A O 1
ATOM 712 N N . VAL A 1 93 ? -0.540 0.916 2.192 1.00 98.38 93 VAL A N 1
ATOM 713 C CA . VAL A 1 93 ? -1.830 1.611 2.325 1.00 98.38 93 VAL A CA 1
ATOM 714 C C . VAL A 1 93 ? -2.923 0.642 2.766 1.00 98.38 93 VAL A C 1
ATOM 716 O O . VAL A 1 93 ? -3.690 0.964 3.670 1.00 98.38 93 VAL A O 1
ATOM 719 N N . LEU A 1 94 ? -2.973 -0.555 2.177 1.00 98.12 94 LEU A N 1
ATOM 720 C CA . LEU A 1 94 ? -3.952 -1.573 2.539 1.00 98.12 94 LEU A CA 1
ATOM 721 C C . LEU A 1 94 ? -3.776 -2.036 3.990 1.00 98.12 94 LEU A C 1
ATOM 723 O O . LEU A 1 94 ? -4.758 -2.109 4.721 1.00 98.12 94 LEU A O 1
ATOM 727 N N . ILE A 1 95 ? -2.540 -2.296 4.427 1.00 97.31 95 ILE A N 1
ATOM 728 C CA . ILE A 1 95 ? -2.236 -2.685 5.811 1.00 97.31 95 ILE A CA 1
ATOM 729 C C . ILE A 1 95 ? -2.668 -1.587 6.783 1.00 97.31 95 ILE A C 1
ATOM 731 O O . ILE A 1 95 ? -3.344 -1.880 7.766 1.00 97.31 95 ILE A O 1
ATOM 735 N N . LEU A 1 96 ? -2.317 -0.328 6.509 1.00 97.31 96 LEU A N 1
ATOM 736 C CA . LEU A 1 96 ? -2.700 0.803 7.356 1.00 97.31 96 LEU A CA 1
ATOM 737 C C . LEU A 1 96 ? -4.219 0.978 7.411 1.00 97.31 96 LEU A C 1
ATOM 739 O O . LEU A 1 96 ? -4.774 1.177 8.489 1.00 97.31 96 LEU A O 1
ATOM 743 N N . TRP A 1 97 ? -4.896 0.847 6.271 1.00 97.25 97 TRP A N 1
ATOM 744 C CA . TRP A 1 97 ? -6.351 0.916 6.196 1.00 97.25 97 TRP A CA 1
ATOM 745 C C . TRP A 1 97 ? -7.016 -0.204 7.006 1.00 97.25 97 TRP A C 1
ATOM 747 O O . TRP A 1 97 ? -7.928 0.063 7.791 1.00 97.25 97 TRP A O 1
ATOM 757 N N . VAL A 1 98 ? -6.524 -1.442 6.883 1.00 94.81 98 VAL A N 1
ATOM 758 C CA . VAL A 1 98 ? -6.998 -2.580 7.683 1.00 94.81 98 VAL A CA 1
ATOM 759 C C . VAL A 1 98 ? -6.751 -2.325 9.167 1.00 94.81 98 VAL A C 1
ATOM 761 O O . VAL A 1 98 ? -7.673 -2.463 9.963 1.00 94.81 98 VAL A O 1
ATOM 764 N N . LEU A 1 99 ? -5.547 -1.906 9.553 1.00 94.69 99 LEU A N 1
ATOM 765 C CA . LEU A 1 99 ? -5.199 -1.648 10.948 1.00 94.69 99 LEU A CA 1
ATOM 766 C C . LEU A 1 99 ? -6.101 -0.565 11.557 1.00 94.69 99 LEU A C 1
ATOM 768 O O . LEU A 1 99 ? -6.655 -0.744 12.643 1.00 94.69 99 LEU A O 1
ATOM 772 N N . GLN A 1 100 ? -6.311 0.535 10.834 1.00 94.31 100 GLN A N 1
ATOM 773 C CA . GLN A 1 100 ? -7.175 1.622 11.277 1.00 94.31 100 GLN A CA 1
ATOM 774 C C . GLN A 1 100 ? -8.630 1.162 11.443 1.00 94.31 100 GLN A C 1
ATOM 776 O O . GLN A 1 100 ? -9.266 1.466 12.453 1.00 94.31 100 GLN A O 1
ATOM 781 N N . ARG A 1 101 ? -9.151 0.404 10.472 1.00 92.31 101 ARG A N 1
ATOM 782 C CA . ARG A 1 101 ? -10.557 -0.013 10.438 1.00 92.31 101 ARG A CA 1
ATOM 783 C C . ARG A 1 101 ? -10.873 -1.168 11.389 1.00 92.31 101 ARG A C 1
ATOM 785 O O . ARG A 1 101 ? -11.930 -1.146 12.010 1.00 92.31 101 ARG A O 1
ATOM 792 N N . TYR A 1 102 ? -9.994 -2.162 11.489 1.00 90.19 102 TYR A N 1
ATOM 793 C CA . TYR A 1 102 ? -10.252 -3.419 12.200 1.00 90.19 102 TYR A CA 1
ATOM 794 C C . TYR A 1 102 ? -9.637 -3.484 13.600 1.00 90.19 102 TYR A C 1
ATOM 796 O O . TYR A 1 102 ? -10.040 -4.343 14.380 1.00 90.19 102 TYR A O 1
ATOM 804 N N . VAL A 1 103 ? -8.686 -2.604 13.934 1.00 90.88 103 VAL A N 1
ATOM 805 C CA . VAL A 1 103 ? -8.023 -2.609 15.249 1.00 90.88 103 VAL A CA 1
ATOM 806 C C . VAL A 1 103 ? -8.231 -1.289 15.980 1.00 90.88 103 VAL A C 1
ATOM 808 O O . VAL A 1 103 ? -8.805 -1.284 17.065 1.00 90.88 103 VAL A O 1
ATOM 811 N N . LEU A 1 104 ? -7.817 -0.162 15.394 1.00 92.31 104 LEU A N 1
ATOM 812 C CA . LEU A 1 104 ? -7.853 1.129 16.097 1.00 92.31 104 LEU A CA 1
ATOM 813 C C . LEU A 1 104 ? -9.288 1.613 16.335 1.00 92.31 104 LEU A C 1
ATOM 815 O O . LEU A 1 104 ? -9.613 1.978 17.460 1.00 92.31 104 LEU A O 1
ATOM 819 N N . SER A 1 105 ? -10.154 1.574 15.315 1.00 92.06 105 SER A N 1
ATOM 820 C CA . SER A 1 105 ? -11.566 1.969 15.452 1.00 92.06 105 SER A CA 1
ATOM 821 C C . SER A 1 105 ? -12.283 1.211 16.583 1.00 92.06 105 SER A C 1
ATOM 823 O O . SER A 1 105 ? -12.754 1.864 17.516 1.00 92.06 105 SER A O 1
ATOM 825 N N . PRO A 1 106 ? -12.314 -0.138 16.607 1.00 88.94 106 PRO A N 1
ATOM 826 C CA . PRO A 1 106 ? -13.004 -0.841 17.684 1.00 88.94 106 PRO A CA 1
ATOM 827 C C . PRO A 1 106 ? -12.322 -0.663 19.053 1.00 88.94 106 PRO A C 1
ATOM 829 O O . PRO A 1 106 ? -13.007 -0.633 20.069 1.00 88.94 106 PRO A O 1
ATOM 832 N N . MET A 1 107 ? -10.999 -0.457 19.117 1.00 90.94 107 MET A N 1
ATOM 833 C CA . MET A 1 107 ? -10.320 -0.099 20.375 1.00 90.94 107 MET A CA 1
ATOM 834 C C . MET A 1 107 ? -10.789 1.249 20.936 1.00 90.94 107 MET A C 1
ATOM 836 O O . MET A 1 107 ? -10.987 1.374 22.147 1.00 90.94 107 MET A O 1
ATOM 840 N N . THR A 1 108 ? -10.997 2.252 20.076 1.00 91.38 108 THR A N 1
ATOM 841 C CA . THR A 1 108 ? -11.525 3.555 20.512 1.00 91.38 108 THR A CA 1
ATOM 842 C C . THR A 1 108 ? -12.971 3.456 20.991 1.00 91.38 108 THR A C 1
ATOM 844 O O . THR A 1 108 ? -13.312 4.050 22.012 1.00 91.38 108 THR A O 1
ATOM 847 N N . GLU A 1 109 ? -13.795 2.645 20.323 1.00 90.56 109 GLU A N 1
ATOM 848 C CA . GLU A 1 109 ? -15.179 2.380 20.735 1.00 90.56 109 GLU A CA 1
ATOM 849 C C . GLU A 1 109 ? -15.233 1.682 22.101 1.00 90.56 109 GLU A C 1
ATOM 851 O O . GLU A 1 109 ? -15.968 2.117 22.989 1.00 90.56 109 GLU A O 1
ATOM 856 N N . LEU A 1 110 ? -14.406 0.651 22.311 1.00 91.50 110 LEU A N 1
ATOM 857 C CA . LEU A 1 110 ? -14.320 -0.050 23.595 1.00 91.50 110 LEU A CA 1
ATOM 858 C C . LEU A 1 110 ? -13.819 0.858 24.718 1.00 91.50 110 LEU A C 1
ATOM 860 O O . LEU A 1 110 ? -14.363 0.813 25.818 1.00 91.50 110 LEU A O 1
ATOM 864 N N . THR A 1 111 ? -12.817 1.698 24.448 1.00 92.19 111 THR A N 1
ATOM 865 C CA . THR A 1 111 ? -12.316 2.671 25.432 1.00 92.19 111 THR A CA 1
ATOM 866 C C . THR A 1 111 ? -13.421 3.642 25.847 1.00 92.19 111 THR A C 1
ATOM 868 O O . THR A 1 111 ? -13.691 3.788 27.037 1.00 92.19 111 THR A O 1
ATOM 871 N N . GLY A 1 112 ? -14.125 4.240 24.881 1.00 91.75 112 GLY A N 1
ATOM 872 C CA . GLY A 1 112 ? -15.223 5.164 25.173 1.00 91.75 112 GLY A CA 1
ATOM 873 C C . GLY A 1 112 ? -16.377 4.497 25.927 1.00 91.75 112 GLY A C 1
ATOM 874 O O . GLY A 1 112 ? -16.961 5.085 26.838 1.00 91.75 112 GLY A O 1
ATOM 875 N N . ALA A 1 113 ? -16.679 3.238 25.607 1.00 90.31 113 ALA A N 1
ATOM 876 C CA . ALA A 1 113 ? -17.694 2.490 26.329 1.00 90.31 113 ALA A CA 1
ATOM 877 C C . ALA A 1 113 ? -17.250 2.123 27.756 1.00 90.31 113 ALA A C 1
ATOM 879 O O . ALA A 1 113 ? -18.056 2.209 28.679 1.00 90.31 113 ALA A O 1
ATOM 880 N N . ALA A 1 114 ? -15.975 1.784 27.972 1.00 91.88 114 ALA A N 1
ATOM 881 C CA . ALA A 1 114 ? -15.425 1.566 29.310 1.00 91.88 114 ALA A CA 1
ATOM 882 C C . ALA A 1 114 ? -15.542 2.829 30.177 1.00 91.88 114 ALA A C 1
ATOM 884 O O . ALA A 1 114 ? -15.968 2.751 31.328 1.00 91.88 114 ALA A O 1
ATOM 885 N N . GLU A 1 115 ? -15.230 3.998 29.611 1.00 93.25 115 GLU A N 1
ATOM 886 C CA . GLU A 1 115 ? -15.403 5.289 30.282 1.00 93.25 115 GLU A CA 1
ATOM 887 C C . GLU A 1 115 ? -16.878 5.587 30.598 1.00 93.25 115 GLU A C 1
ATOM 889 O O . GLU A 1 115 ? -17.191 6.097 31.675 1.00 93.25 115 GLU A O 1
ATOM 894 N N . ALA A 1 116 ? -17.807 5.246 29.698 1.00 91.50 116 ALA A N 1
ATOM 895 C CA . ALA A 1 116 ? -19.242 5.395 29.942 1.00 91.50 116 ALA A CA 1
ATOM 896 C C . ALA A 1 116 ? -19.739 4.493 31.084 1.00 91.50 116 ALA A C 1
ATOM 898 O O . ALA A 1 116 ? -20.444 4.983 31.968 1.00 91.50 116 ALA A O 1
ATOM 899 N N . LEU A 1 117 ? -19.317 3.222 31.110 1.00 91.56 117 LEU A N 1
ATOM 900 C CA . LEU A 1 117 ? -19.611 2.295 32.207 1.00 91.56 117 LEU A CA 1
ATOM 901 C C . LEU A 1 117 ? -19.061 2.817 33.538 1.00 91.56 117 LEU A C 1
ATOM 903 O O . LEU A 1 117 ? -19.781 2.833 34.534 1.00 91.56 117 LEU A O 1
ATOM 907 N N . ALA A 1 118 ? -17.814 3.297 33.551 1.00 91.06 118 ALA A N 1
ATOM 908 C CA . ALA A 1 118 ? -17.189 3.868 34.744 1.00 91.06 118 ALA A CA 1
ATOM 909 C C . ALA A 1 118 ? -17.912 5.131 35.246 1.00 91.06 118 ALA A C 1
ATOM 911 O O . ALA A 1 118 ? -17.956 5.383 36.447 1.00 91.06 118 ALA A O 1
ATOM 912 N N . ALA A 1 119 ? -18.517 5.904 34.341 1.00 93.69 119 ALA A N 1
ATOM 913 C CA . ALA A 1 119 ? -19.342 7.064 34.669 1.00 93.69 119 ALA A CA 1
ATOM 914 C C . ALA A 1 119 ? -20.797 6.710 35.049 1.00 93.69 119 ALA A C 1
ATOM 916 O O . ALA A 1 119 ? -21.602 7.619 35.254 1.00 93.69 119 ALA A O 1
ATOM 917 N N . GLY A 1 120 ? -21.154 5.421 35.110 1.00 90.62 120 GLY A N 1
ATOM 918 C CA . GLY A 1 120 ? -22.501 4.954 35.448 1.00 90.62 120 GLY A CA 1
ATOM 919 C C . GLY A 1 120 ? -23.537 5.122 34.330 1.00 90.62 120 GLY A C 1
ATOM 920 O O . GLY A 1 120 ? -24.726 4.953 34.581 1.00 90.62 120 GLY A O 1
ATOM 921 N N . ARG A 1 121 ? -23.113 5.443 33.100 1.00 90.06 121 ARG A N 1
ATOM 922 C CA . ARG A 1 121 ? -24.002 5.568 31.934 1.00 90.06 121 ARG A CA 1
ATOM 923 C C . ARG A 1 121 ? -24.239 4.192 31.321 1.00 90.06 121 ARG A C 1
ATOM 925 O O . ARG A 1 121 ? -23.471 3.739 30.472 1.00 90.06 121 ARG A O 1
ATOM 932 N N . LEU A 1 122 ? -25.272 3.506 31.802 1.00 88.19 122 LEU A N 1
ATOM 933 C CA . LEU A 1 122 ? -25.588 2.122 31.440 1.00 88.19 122 LEU A CA 1
ATOM 934 C C . LEU A 1 122 ? -26.695 2.016 30.381 1.00 88.19 122 LEU A C 1
ATOM 936 O O . LEU A 1 122 ? -27.084 0.912 30.025 1.00 88.19 122 LEU A O 1
ATOM 940 N N . GLU A 1 123 ? -27.226 3.120 29.865 1.00 84.00 123 GLU A N 1
ATOM 941 C CA . GLU A 1 123 ? -28.413 3.137 28.999 1.00 84.00 123 GLU A CA 1
ATOM 942 C C . GLU A 1 123 ? -28.112 2.684 27.564 1.00 84.00 123 GLU A C 1
ATOM 944 O O . GLU A 1 123 ? -29.013 2.250 26.844 1.00 84.00 123 GLU A O 1
ATOM 949 N N . GLN A 1 124 ? -26.849 2.776 27.139 1.00 82.38 124 GLN A N 1
ATOM 950 C CA . GLN A 1 124 ? -26.426 2.430 25.784 1.00 82.38 124 GLN A CA 1
ATOM 951 C C . GLN A 1 124 ? -25.832 1.014 25.746 1.00 82.38 124 GLN A C 1
ATOM 953 O O . GLN A 1 124 ? -24.859 0.746 26.455 1.00 82.38 124 GLN A O 1
ATOM 958 N N . PRO A 1 125 ? -26.380 0.099 24.926 1.00 81.00 125 PRO A N 1
ATOM 959 C CA . PRO A 1 125 ? -25.784 -1.216 24.730 1.00 81.00 125 PRO A CA 1
ATOM 960 C C . PRO A 1 125 ? -24.453 -1.096 23.980 1.00 81.00 125 PRO A C 1
ATOM 962 O O . PRO A 1 125 ? -24.344 -0.340 23.009 1.00 81.00 125 PRO A O 1
ATOM 965 N N . LEU A 1 126 ? -23.447 -1.869 24.399 1.00 84.19 126 LEU A N 1
ATOM 966 C CA . LEU A 1 126 ? -22.177 -1.942 23.679 1.00 84.19 126 LEU A CA 1
ATOM 967 C C . LEU A 1 126 ? -22.376 -2.653 22.334 1.00 84.19 126 LEU A C 1
ATOM 969 O O . LEU A 1 126 ? -22.752 -3.825 22.287 1.00 84.19 126 LE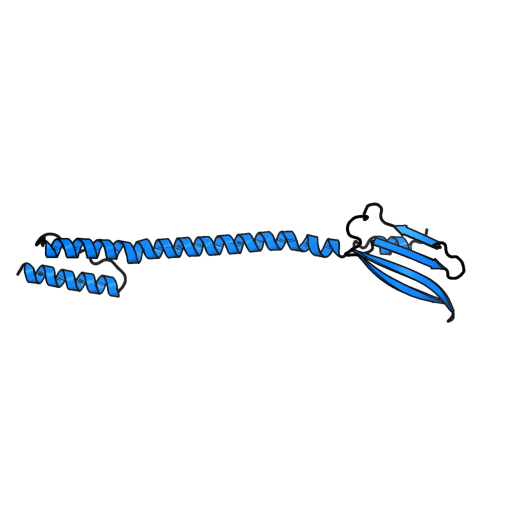U A O 1
ATOM 973 N N . HIS A 1 127 ? -22.077 -1.967 21.229 1.00 77.06 127 HIS A N 1
ATOM 974 C CA . HIS A 1 127 ? -21.989 -2.618 19.923 1.00 77.06 127 HIS A CA 1
ATOM 975 C C . HIS A 1 127 ? -20.727 -3.482 19.870 1.00 77.06 127 HIS A C 1
ATOM 977 O O . HIS A 1 127 ? -19.606 -2.980 19.842 1.00 77.06 127 HIS A O 1
ATOM 983 N N . VAL A 1 128 ? -20.909 -4.801 19.848 1.00 74.31 128 VAL A N 1
ATOM 984 C CA . VAL A 1 128 ? -19.803 -5.753 19.738 1.00 74.31 128 VAL A CA 1
ATOM 985 C C . VAL A 1 128 ? -19.359 -5.822 18.279 1.00 74.31 128 VAL A C 1
ATOM 987 O O . VAL A 1 128 ? -19.966 -6.517 17.468 1.00 74.31 128 VAL A O 1
ATOM 990 N N . SER A 1 129 ? -18.292 -5.097 17.952 1.00 71.12 129 SER A N 1
ATOM 991 C CA . SER A 1 129 ? -17.681 -5.091 16.621 1.00 71.12 129 SER A CA 1
ATOM 992 C C . SER A 1 129 ? -16.171 -5.301 16.747 1.00 71.12 129 SER A C 1
ATOM 994 O O . SER A 1 129 ? -15.525 -4.667 17.577 1.00 71.12 129 SER A O 1
ATOM 996 N N . GLY A 1 130 ? -15.587 -6.191 15.944 1.00 73.06 130 GLY A N 1
ATOM 997 C CA . GLY A 1 130 ? -14.141 -6.438 15.947 1.00 73.06 130 GLY A CA 1
ATOM 998 C C . GLY A 1 130 ? -13.768 -7.875 15.591 1.00 73.06 130 GLY A C 1
ATOM 999 O O . GLY A 1 130 ? -14.635 -8.739 15.478 1.00 73.06 130 GLY A O 1
ATOM 1000 N N . ALA A 1 131 ? -12.468 -8.121 15.409 1.00 75.00 131 ALA A N 1
ATOM 1001 C CA . ALA A 1 131 ? -11.923 -9.475 15.288 1.00 75.00 131 ALA A CA 1
ATOM 1002 C C . ALA A 1 131 ? -12.119 -10.273 16.594 1.00 75.00 131 ALA A C 1
ATOM 1004 O O . ALA A 1 131 ? -12.368 -9.679 17.644 1.00 75.00 131 ALA A O 1
ATOM 1005 N N . ASP A 1 132 ? -12.002 -11.601 16.517 1.00 84.75 132 ASP A N 1
ATOM 1006 C CA . ASP A 1 132 ? -12.426 -12.581 17.534 1.00 84.75 132 ASP A CA 1
ATOM 1007 C C . ASP A 1 132 ? -12.085 -12.181 18.989 1.00 84.75 132 ASP A C 1
ATOM 1009 O O . ASP A 1 132 ? -12.954 -12.169 19.865 1.00 84.75 132 ASP A O 1
ATOM 1013 N N . GLU A 1 133 ? -10.849 -11.749 19.262 1.00 90.38 133 GLU A N 1
ATOM 1014 C CA . GLU A 1 133 ? -10.425 -11.309 20.597 1.00 90.38 133 GLU A CA 1
ATOM 1015 C C . GLU A 1 133 ? -11.069 -9.990 21.051 1.00 90.38 133 GLU A C 1
ATOM 1017 O O . GLU A 1 133 ? -11.461 -9.865 22.213 1.00 90.38 133 GLU A O 1
ATOM 1022 N N . ILE A 1 134 ? -11.189 -9.007 20.156 1.00 90.75 134 ILE A N 1
ATOM 1023 C CA . IL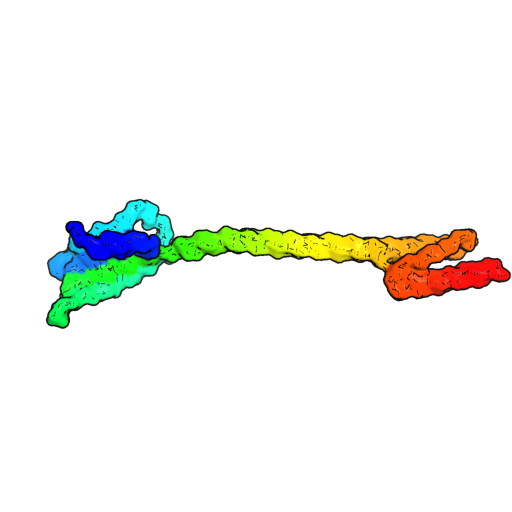E A 1 134 ? -11.767 -7.686 20.451 1.00 90.75 134 ILE A CA 1
ATOM 1024 C C . ILE A 1 134 ? -13.271 -7.824 20.708 1.00 90.75 134 ILE A C 1
ATOM 1026 O O . ILE A 1 134 ? -13.792 -7.300 21.695 1.00 90.75 134 ILE A O 1
ATOM 1030 N N . ALA A 1 135 ? -13.958 -8.606 19.871 1.00 89.62 135 ALA A N 1
ATOM 1031 C CA . ALA A 1 135 ? -15.366 -8.932 20.059 1.00 89.62 135 ALA A CA 1
ATOM 1032 C C . ALA A 1 135 ? -15.597 -9.667 21.390 1.00 89.62 135 ALA A C 1
ATOM 1034 O O . ALA A 1 135 ? -16.549 -9.368 22.116 1.00 89.62 135 ALA A O 1
ATOM 1035 N N . ARG A 1 136 ? -14.692 -10.581 21.772 1.00 91.44 136 ARG A N 1
ATOM 1036 C CA . ARG A 1 136 ? -14.757 -11.280 23.063 1.00 91.44 136 ARG A CA 1
ATOM 1037 C C . ARG A 1 136 ? -14.691 -10.322 24.255 1.00 91.44 136 ARG A C 1
ATOM 1039 O O . ARG A 1 136 ? -15.445 -10.514 25.211 1.00 91.44 136 ARG A O 1
ATOM 1046 N N . VAL A 1 137 ? -13.846 -9.290 24.195 1.00 92.38 137 VAL A N 1
ATOM 1047 C CA . VAL A 1 137 ? -13.772 -8.243 25.233 1.00 92.38 137 VAL A CA 1
ATOM 1048 C C . VAL A 1 137 ? -15.058 -7.416 25.272 1.00 92.38 137 VAL A C 1
ATOM 1050 O O . VAL A 1 137 ? -15.636 -7.258 26.347 1.00 92.38 137 VAL A O 1
ATOM 1053 N N . GLY A 1 138 ? -15.561 -6.971 24.116 1.00 92.19 138 GLY A N 1
ATOM 1054 C CA . GLY A 1 138 ? -16.823 -6.226 24.036 1.00 92.19 138 GLY A CA 1
ATOM 1055 C C . GLY A 1 138 ? -18.003 -6.992 24.644 1.00 92.19 138 GLY A C 1
ATOM 1056 O O . GLY A 1 138 ? -18.756 -6.442 25.446 1.00 92.19 138 GLY A O 1
ATOM 1057 N N . MET A 1 139 ? -18.109 -8.297 24.366 1.00 92.31 139 MET A N 1
ATOM 1058 C CA . MET A 1 139 ? -19.125 -9.157 24.987 1.00 92.31 139 MET A CA 1
ATOM 1059 C C . MET A 1 139 ? -18.969 -9.273 26.508 1.00 92.31 139 MET A C 1
ATOM 1061 O O . MET A 1 139 ? -19.964 -9.368 27.223 1.00 92.31 139 MET A O 1
ATOM 1065 N N . ALA A 1 140 ? -17.740 -9.324 27.027 1.00 92.00 140 ALA A N 1
ATOM 1066 C CA . ALA A 1 140 ? -17.508 -9.383 28.469 1.00 92.00 140 ALA A CA 1
ATOM 1067 C C . ALA A 1 140 ? -17.938 -8.080 29.163 1.00 92.00 140 ALA A C 1
ATOM 1069 O O . ALA A 1 140 ? -18.597 -8.132 30.202 1.00 92.00 140 ALA A O 1
ATOM 1070 N N . MET A 1 141 ? -17.635 -6.929 28.559 1.00 92.75 141 MET A N 1
ATOM 1071 C CA . MET A 1 141 ? -18.070 -5.620 29.056 1.00 92.75 141 MET A CA 1
ATOM 1072 C C . MET A 1 141 ? -19.593 -5.458 29.010 1.00 92.75 141 MET A C 1
ATOM 1074 O O . MET A 1 141 ? -20.180 -4.946 29.958 1.00 92.75 141 MET A O 1
ATOM 1078 N N . GLU A 1 142 ? -20.257 -5.946 27.961 1.00 93.06 142 GLU A N 1
ATOM 1079 C CA . GLU A 1 142 ? -21.722 -5.890 27.867 1.00 93.06 142 GLU A CA 1
ATOM 1080 C C . GLU A 1 142 ? -22.400 -6.732 28.958 1.00 93.06 142 GLU A C 1
ATOM 1082 O O . GLU A 1 142 ? -23.363 -6.285 29.579 1.00 93.06 142 GLU A O 1
ATOM 1087 N N . ARG A 1 143 ? -21.859 -7.918 29.275 1.00 92.50 143 ARG A N 1
ATOM 1088 C CA . ARG A 1 143 ? -22.341 -8.711 30.423 1.00 92.50 143 ARG A CA 1
ATOM 1089 C C . ARG A 1 143 ? -22.171 -7.963 31.746 1.00 92.50 143 ARG A C 1
ATOM 1091 O O . ARG A 1 143 ? -23.053 -8.034 32.595 1.00 92.50 143 ARG A O 1
ATOM 1098 N N 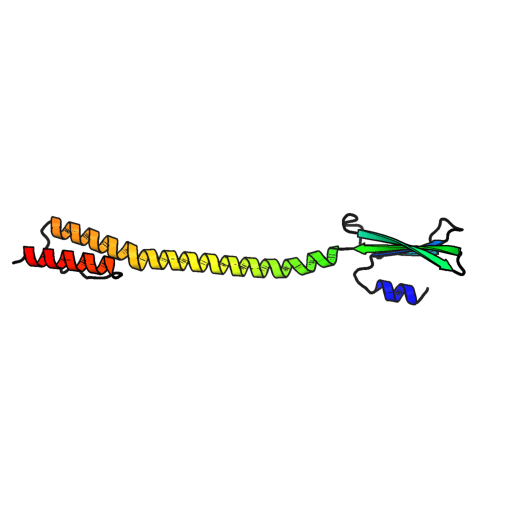. MET A 1 144 ? -21.066 -7.234 31.914 1.00 92.19 144 MET A N 1
ATOM 1099 C CA . MET A 1 144 ? -20.841 -6.394 33.093 1.00 92.19 144 MET A CA 1
ATOM 1100 C C . MET A 1 144 ? -21.878 -5.269 33.181 1.00 92.19 144 MET A C 1
ATOM 1102 O O . MET A 1 144 ? -22.467 -5.079 34.239 1.00 92.19 144 MET A O 1
ATOM 1106 N N . ARG A 1 145 ? -22.166 -4.577 32.070 1.00 92.75 145 ARG A N 1
ATOM 1107 C CA . ARG A 1 145 ? -23.218 -3.548 32.006 1.00 92.75 145 ARG A CA 1
ATOM 1108 C C . ARG A 1 145 ? -24.575 -4.097 32.447 1.00 92.75 145 ARG A C 1
ATOM 1110 O O . ARG A 1 145 ? -25.258 -3.465 33.242 1.00 92.75 145 ARG A O 1
ATOM 1117 N N . GLN A 1 146 ? -24.953 -5.274 31.947 1.00 92.50 146 GLN A N 1
ATOM 1118 C CA . GLN A 1 146 ? -26.224 -5.919 32.292 1.00 92.50 146 GLN A CA 1
ATOM 1119 C C . GLN A 1 146 ? -26.297 -6.303 33.773 1.00 92.50 146 GLN A C 1
ATOM 1121 O O . GLN A 1 146 ? -27.327 -6.081 34.398 1.00 92.50 146 GLN A O 1
ATOM 1126 N N . ALA A 1 147 ? -25.202 -6.812 34.344 1.00 91.50 147 ALA A N 1
ATOM 1127 C CA . ALA A 1 147 ? -25.124 -7.137 35.769 1.00 91.50 147 ALA A CA 1
ATOM 1128 C C . ALA A 1 147 ? -25.187 -5.900 36.683 1.00 91.50 147 ALA A C 1
ATOM 1130 O O . ALA A 1 147 ? -25.568 -6.015 37.839 1.00 91.50 147 ALA A O 1
ATOM 1131 N N . LEU A 1 148 ? -24.809 -4.720 36.181 1.00 89.94 148 LEU A N 1
ATOM 1132 C CA . LEU A 1 148 ? -24.952 -3.454 36.908 1.00 89.94 148 LEU A CA 1
ATOM 1133 C C . LEU A 1 148 ? -26.369 -2.862 36.813 1.00 89.94 148 LEU A C 1
ATOM 1135 O O . LEU A 1 148 ? -26.703 -1.974 37.591 1.00 89.94 148 LEU A O 1
ATOM 1139 N N . LEU A 1 149 ? -27.183 -3.317 35.854 1.00 88.69 149 LEU A N 1
ATOM 1140 C CA . LEU A 1 149 ? -28.579 -2.897 35.682 1.00 88.69 149 LEU A CA 1
ATOM 1141 C C . LEU A 1 149 ? -29.588 -3.791 36.415 1.00 88.69 149 LEU A C 1
ATOM 1143 O O . LEU A 1 149 ? -30.741 -3.384 36.564 1.00 88.69 149 LEU A O 1
ATOM 1147 N N . SER A 1 150 ? -29.181 -5.004 36.801 1.00 79.94 150 SER A N 1
ATOM 1148 C CA . SER A 1 150 ? -29.984 -5.950 37.587 1.00 79.94 150 SER A CA 1
ATOM 1149 C C . SER A 1 150 ? -29.933 -5.633 39.074 1.00 79.94 150 SER A C 1
ATOM 1151 O O . SER A 1 150 ? -31.007 -5.677 39.710 1.00 79.94 150 SER A O 1
#

InterPro domains:
  IPR003660 HAMP domain [PF00672] (99-148)
  IPR003660 HAMP domain [PS50885] (101-148)
  IPR003660 HAMP domain [SM00304] (101-150)

pLDDT: mean 72.81, std 18.32, range [42.84, 98.38]

Secondary structure (DSSP, 8-state):
--HHHHHHHTSTTEEEEEEEETT-SSEEEEEE-TT--S-GGGEEEEEEEEEETTEEEEEEEEEEE-HHHHHHHHHHHHHHHHHHHHHHHHHHHHHHHHHIIIIIHHHHHHHHHHHHHHTT--SSPP---SSHHHHHHHHHHHHHHHHHH-

Sequence (150 aa):
DDPMVKAQMDDPRFVSVEVVELASAAPFLSQQRPGDSGDSELVLTQTRPIHRDGREIAKLTVSMSAAPLLQARQAEVWRTVWRSGLTLTLSLVLILWVLQRYVLSPMTELTGAAEALAAGRLEQPLHVSGADEIARVGMAMERMRQALLS

Organism: Hemiselmis andersenii (NCBI:txid464988)

Radius of gyration: 39.63 Å; chains: 1; bounding box: 87×30×89 Å